Protein AF-A0A8J4Y339-F1 (afdb_monomer_lite)

Secondary structure (DSSP, 8-state):
------SS-SPP-----EE-TTT--EESSSSEE-TTT--EE--HHHHHHHHHHHSPPPPPEEEEGGG----B-TTT-PBPPSSGGGSEEEE-TTT--EE-HHHHHHIIIII-S-HHHHT-TTTTTSTT-

InterPro domains:
  IPR004595 TFIIH C1-like domain [PF07975] (72-119)
  IPR004595 TFIIH C1-like domain [SM01047] (72-119)
  IPR012170 TFIIH subunit Ssl1/p44 [TIGR00622] (17-119)
  IPR013083 Zinc finger, RING/FYVE/PHD-type [G3DSA:3.30.40.10] (55-125)
  IPR013087 Zinc finger C2H2-type [PS00028] (92-112)
  IPR046349 C1-like domain superfamily [SSF57889] (53-117)

pLDDT: mean 81.25, std 16.64, range [36.41, 96.88]

Structure (mmCIF, N/CA/C/O backbone):
data_AF-A0A8J4Y339-F1
#
_entry.id   AF-A0A8J4Y339-F1
#
loop_
_atom_site.group_PDB
_atom_site.id
_atom_site.type_symbol
_atom_site.label_atom_id
_atom_site.label_alt_id
_atom_site.label_comp_id
_atom_site.label_asym_id
_atom_site.label_entity_id
_atom_site.label_seq_id
_atom_site.pdbx_PDB_ins_code
_atom_site.Cartn_x
_atom_site.Cartn_y
_atom_site.Cartn_z
_atom_site.occupancy
_atom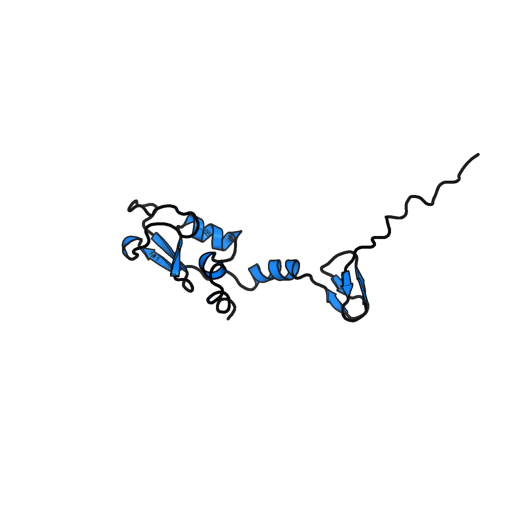_site.B_iso_or_equiv
_atom_site.auth_seq_id
_atom_site.auth_comp_id
_atom_site.auth_asym_id
_atom_site.auth_atom_id
_atom_site.pdbx_PDB_model_num
ATOM 1 N N . MET A 1 1 ? 40.584 39.085 -34.196 1.00 40.91 1 MET A N 1
ATOM 2 C CA . MET A 1 1 ? 39.226 38.882 -34.736 1.00 40.91 1 MET A CA 1
ATOM 3 C C . MET A 1 1 ? 39.109 37.402 -35.076 1.00 40.91 1 MET A C 1
ATOM 5 O O . MET A 1 1 ? 39.135 37.033 -36.239 1.00 40.91 1 MET A O 1
ATOM 9 N N . ASP A 1 2 ? 39.380 36.512 -34.123 1.00 40.28 2 ASP A N 1
ATOM 10 C CA . ASP A 1 2 ? 38.469 36.109 -33.036 1.00 40.28 2 ASP A CA 1
ATOM 11 C C . ASP A 1 2 ? 37.182 35.534 -33.626 1.00 40.28 2 ASP A C 1
ATOM 13 O O . ASP A 1 2 ? 36.289 36.307 -33.947 1.00 40.28 2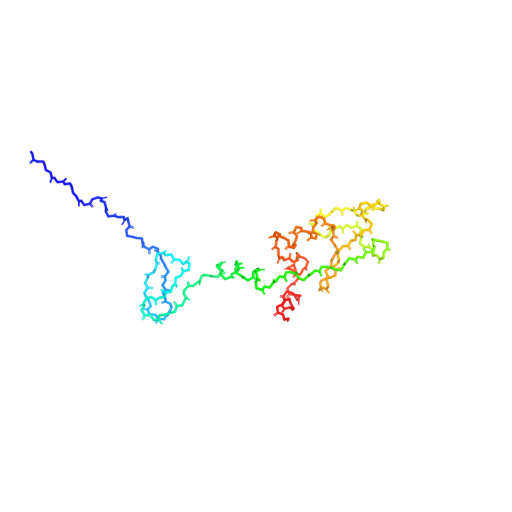 ASP A O 1
ATOM 17 N N . ASP A 1 3 ? 37.142 34.211 -33.819 1.00 36.41 3 ASP A N 1
ATOM 18 C CA . ASP A 1 3 ? 35.997 33.387 -33.404 1.00 36.41 3 ASP A CA 1
ATOM 19 C C . ASP A 1 3 ? 36.382 31.890 -33.415 1.00 36.41 3 ASP A C 1
ATOM 21 O O . ASP A 1 3 ? 36.149 31.137 -34.360 1.00 36.41 3 ASP A O 1
ATOM 25 N N . LEU A 1 4 ? 37.084 31.475 -32.357 1.00 50.47 4 LEU A N 1
ATOM 26 C CA . LEU A 1 4 ? 37.175 30.083 -31.916 1.00 50.47 4 LEU A CA 1
ATOM 27 C C . LEU A 1 4 ? 36.017 29.890 -30.931 1.00 50.47 4 LEU A C 1
ATOM 29 O O . LEU A 1 4 ? 36.166 30.212 -29.756 1.00 50.47 4 LEU A O 1
ATOM 33 N N . GLY A 1 5 ? 34.859 29.423 -31.398 1.00 45.62 5 GLY A N 1
ATOM 34 C CA . GLY A 1 5 ? 33.697 29.303 -30.517 1.00 45.62 5 GLY A CA 1
ATOM 35 C C . GLY A 1 5 ? 32.563 28.442 -31.057 1.00 45.62 5 GLY A C 1
ATOM 36 O O . GLY A 1 5 ? 31.503 28.977 -31.353 1.00 45.62 5 GLY A O 1
ATOM 37 N N . HIS A 1 6 ? 32.736 27.112 -31.158 1.00 49.56 6 HIS A N 1
ATOM 38 C CA . HIS A 1 6 ? 31.559 26.223 -31.248 1.00 49.56 6 HIS A CA 1
ATOM 39 C C . HIS A 1 6 ? 31.772 24.729 -30.921 1.00 49.56 6 HIS A C 1
ATOM 41 O O . HIS A 1 6 ? 31.275 23.861 -31.636 1.00 49.56 6 HIS A O 1
ATOM 47 N N . LEU A 1 7 ? 32.499 24.386 -29.850 1.00 50.28 7 LEU A N 1
ATOM 48 C CA . LEU A 1 7 ? 32.608 22.984 -29.395 1.00 50.28 7 LEU A CA 1
ATOM 49 C C . LEU A 1 7 ? 32.172 22.747 -27.937 1.00 50.28 7 LEU A C 1
ATOM 51 O O . LEU A 1 7 ? 32.398 21.657 -27.421 1.00 50.28 7 LEU A O 1
ATOM 55 N N . ASP A 1 8 ? 31.489 23.708 -27.303 1.00 43.53 8 ASP A N 1
ATOM 56 C CA . ASP A 1 8 ? 31.071 23.608 -25.892 1.00 43.53 8 ASP A CA 1
ATOM 57 C C . ASP A 1 8 ? 29.564 23.336 -25.670 1.00 43.53 8 ASP A C 1
ATOM 59 O O . ASP A 1 8 ? 29.137 23.191 -24.529 1.00 43.53 8 ASP A O 1
ATOM 63 N N . ASP A 1 9 ? 28.758 23.174 -26.729 1.00 51.88 9 ASP A N 1
ATOM 64 C CA . ASP A 1 9 ? 27.304 22.904 -26.632 1.00 51.88 9 ASP A CA 1
ATOM 65 C C . ASP A 1 9 ? 26.909 21.453 -26.981 1.00 51.88 9 ASP A C 1
ATOM 67 O O . ASP A 1 9 ? 25.771 21.163 -27.359 1.00 51.88 9 ASP A O 1
ATOM 71 N N . LEU A 1 10 ? 27.830 20.491 -26.860 1.00 56.19 10 LEU A N 1
ATOM 72 C CA . LEU A 1 10 ? 27.437 19.081 -26.887 1.00 56.19 10 LEU A CA 1
ATOM 73 C C . LEU A 1 10 ? 26.943 18.688 -25.489 1.00 56.19 10 LEU A C 1
ATOM 75 O O . LEU A 1 10 ? 27.740 18.716 -24.547 1.00 56.19 10 LEU A O 1
ATOM 79 N N . PRO A 1 11 ? 25.658 18.300 -25.318 1.00 57.34 11 PRO A N 1
ATOM 80 C CA . PRO A 1 11 ? 25.181 17.808 -24.035 1.00 57.34 11 PRO A CA 1
ATOM 81 C C . PRO A 1 11 ? 26.103 16.667 -23.592 1.00 57.34 11 PRO A C 1
ATOM 83 O O . PRO A 1 11 ? 26.461 15.832 -24.433 1.00 57.34 11 PRO A O 1
ATOM 86 N N . PRO A 1 12 ? 26.527 16.630 -22.314 1.00 58.31 12 PRO A N 1
ATOM 87 C CA . PRO A 1 12 ? 27.489 15.647 -21.838 1.00 58.31 12 PRO A CA 1
ATOM 88 C C . PRO A 1 12 ? 27.015 14.268 -22.279 1.00 58.31 12 PRO A C 1
ATOM 90 O O . PRO A 1 12 ? 25.887 13.884 -21.965 1.00 58.31 12 PRO A O 1
ATOM 93 N N . LEU A 1 13 ? 27.845 13.560 -23.059 1.00 58.41 13 LEU A N 1
ATOM 94 C CA . LEU A 1 13 ? 27.536 12.217 -23.541 1.00 58.41 13 LEU A CA 1
ATOM 95 C C . LEU A 1 13 ? 27.135 11.393 -22.324 1.00 58.41 13 LEU A C 1
ATOM 97 O O . LEU A 1 13 ? 27.978 11.060 -21.491 1.00 58.41 13 LEU A O 1
ATOM 101 N N . ASN A 1 14 ? 25.835 11.131 -22.179 1.00 58.34 14 ASN A N 1
ATOM 102 C CA . ASN A 1 14 ? 25.323 10.494 -20.983 1.00 58.34 14 ASN A CA 1
ATOM 103 C C . ASN A 1 14 ? 25.913 9.083 -20.942 1.00 58.34 14 ASN A C 1
ATOM 105 O O . ASN A 1 14 ? 25.534 8.201 -21.714 1.00 58.34 14 ASN A O 1
ATOM 109 N N . THR A 1 15 ? 26.914 8.867 -20.090 1.00 65.88 15 THR A N 1
ATOM 110 C CA . THR A 1 15 ? 27.561 7.561 -19.925 1.00 65.88 15 THR A CA 1
ATOM 111 C C . THR A 1 15 ? 26.603 6.567 -19.278 1.00 65.88 15 THR A C 1
ATOM 113 O O . THR A 1 15 ? 26.732 5.362 -19.499 1.00 65.88 15 THR A O 1
ATOM 116 N N . ARG A 1 16 ? 25.574 7.065 -18.584 1.00 78.38 16 ARG A N 1
ATOM 117 C CA . ARG A 1 16 ? 24.476 6.281 -18.024 1.00 78.38 16 ARG A CA 1
ATOM 118 C C . ARG A 1 16 ? 23.356 6.104 -19.049 1.00 78.38 16 ARG A C 1
ATOM 120 O O . ARG A 1 16 ? 23.162 6.915 -19.948 1.00 78.38 16 ARG A O 1
ATOM 127 N N . GLY A 1 17 ? 22.664 4.981 -18.952 1.00 87.62 17 GLY A N 1
ATOM 128 C CA . GLY A 1 17 ? 21.576 4.603 -19.842 1.00 87.62 17 GLY A CA 1
ATOM 129 C C . GLY A 1 17 ? 21.216 3.141 -19.634 1.00 87.62 17 GLY A C 1
ATOM 130 O O . GLY A 1 17 ? 21.911 2.411 -18.922 1.00 87.62 17 GLY A O 1
ATOM 131 N N . TYR A 1 18 ? 20.128 2.721 -20.255 1.00 90.75 18 TYR A N 1
ATOM 132 C CA . TYR A 1 18 ? 19.607 1.367 -20.153 1.00 90.75 18 TYR A CA 1
ATOM 133 C C . TYR A 1 18 ? 19.927 0.605 -21.432 1.00 90.75 18 TYR A C 1
ATOM 135 O O . TYR A 1 18 ? 19.730 1.119 -22.533 1.00 90.75 18 TYR A O 1
ATOM 143 N N . TYR A 1 19 ? 20.422 -0.621 -21.290 1.00 93.38 19 TYR A N 1
ATOM 144 C CA . TYR A 1 19 ? 20.731 -1.482 -22.425 1.00 93.38 19 TYR A CA 1
ATOM 145 C C . TYR A 1 19 ? 19.591 -2.462 -22.672 1.00 93.38 19 TYR A C 1
ATOM 147 O O . TYR A 1 19 ? 19.096 -3.105 -21.745 1.00 93.38 19 TYR A O 1
ATOM 155 N N . CYS A 1 20 ? 19.196 -2.601 -23.935 1.00 94.12 20 CYS A N 1
ATOM 156 C CA . CYS A 1 20 ? 18.293 -3.662 -24.348 1.00 94.12 20 CYS A CA 1
ATOM 157 C C . CYS A 1 20 ? 18.974 -5.026 -24.121 1.00 94.12 20 CYS A C 1
ATOM 159 O O . CYS A 1 20 ? 20.046 -5.252 -24.685 1.00 94.12 20 CYS A O 1
ATOM 161 N N . PRO A 1 21 ? 18.364 -5.963 -23.375 1.00 93.88 21 PRO A N 1
ATOM 162 C CA . PRO A 1 21 ? 18.980 -7.261 -23.096 1.00 93.88 21 PRO A CA 1
ATOM 163 C C . PRO A 1 21 ? 19.070 -8.167 -24.333 1.00 93.88 21 PRO A C 1
ATOM 165 O O . PRO A 1 21 ? 19.839 -9.120 -24.329 1.00 93.88 21 PRO A O 1
ATOM 168 N N . GLN A 1 22 ? 18.301 -7.882 -25.389 1.00 95.94 22 GLN A N 1
ATOM 169 C CA . GLN A 1 22 ? 18.253 -8.709 -26.595 1.00 95.94 22 GLN A CA 1
ATOM 170 C C . GLN A 1 22 ? 19.233 -8.250 -27.684 1.00 95.94 22 GLN A C 1
ATOM 172 O O . GLN A 1 22 ? 19.845 -9.080 -28.345 1.00 95.94 22 GLN A O 1
ATOM 177 N N . CYS A 1 23 ? 19.384 -6.939 -27.892 1.00 96.38 23 CYS A N 1
ATOM 178 C CA . CYS A 1 23 ? 20.198 -6.393 -28.988 1.00 96.38 23 CYS A CA 1
ATOM 179 C C . CYS A 1 23 ? 21.281 -5.406 -28.536 1.00 96.38 23 CYS A C 1
ATOM 181 O O . CYS A 1 23 ? 22.003 -4.874 -29.372 1.00 96.38 23 CYS A O 1
ATOM 183 N N . THR A 1 24 ? 21.392 -5.131 -27.231 1.00 93.88 24 THR A N 1
ATOM 184 C CA . THR A 1 24 ? 22.377 -4.216 -26.618 1.00 93.88 24 THR A CA 1
ATOM 185 C C . THR A 1 24 ? 22.279 -2.743 -27.033 1.00 93.88 24 THR A C 1
ATOM 187 O O . THR A 1 24 ? 23.130 -1.940 -26.661 1.00 93.88 24 THR A O 1
ATOM 190 N N . ALA A 1 25 ? 21.212 -2.341 -27.733 1.00 93.81 25 ALA A N 1
ATOM 191 C CA . ALA A 1 25 ? 20.934 -0.931 -28.006 1.00 93.81 25 ALA A CA 1
ATOM 192 C C . ALA A 1 25 ? 20.781 -0.126 -26.698 1.00 93.81 25 ALA A C 1
ATOM 194 O O . ALA A 1 25 ? 20.174 -0.609 -25.738 1.00 93.81 25 ALA A O 1
ATOM 195 N N . LYS A 1 26 ? 21.327 1.096 -26.670 1.00 93.25 26 LYS A N 1
ATOM 196 C CA . LYS A 1 26 ? 21.326 1.985 -25.498 1.00 93.25 26 LYS A CA 1
ATOM 197 C C . LYS A 1 26 ? 20.190 3.006 -25.573 1.00 93.25 26 LYS A C 1
ATOM 199 O O . LYS A 1 26 ? 20.006 3.653 -26.601 1.00 93.25 26 LYS A O 1
ATOM 204 N N . TYR A 1 27 ? 19.490 3.188 -24.459 1.00 91.88 27 TYR A N 1
ATOM 205 C CA . TYR A 1 27 ? 18.390 4.137 -24.293 1.00 91.88 27 TYR A CA 1
ATOM 206 C C . TYR A 1 27 ? 18.679 5.089 -23.133 1.00 91.88 27 TYR A C 1
ATOM 208 O O . TYR A 1 27 ? 19.225 4.675 -22.108 1.00 91.88 27 TYR A O 1
ATOM 216 N N . CYS A 1 28 ? 18.315 6.361 -23.296 1.00 89.69 28 CYS A N 1
ATOM 217 C CA . CYS A 1 28 ? 18.493 7.375 -22.256 1.00 89.69 28 CYS A CA 1
ATOM 218 C C . CYS A 1 28 ? 17.508 7.171 -21.099 1.00 89.69 28 CYS A C 1
ATOM 220 O O . CYS A 1 28 ? 17.919 7.228 -19.945 1.00 89.69 28 CYS A O 1
ATOM 222 N N . ASP A 1 29 ? 16.255 6.832 -21.416 1.00 87.50 29 ASP A N 1
ATOM 223 C CA . ASP A 1 29 ? 15.158 6.714 -20.457 1.00 87.50 29 ASP A CA 1
ATOM 224 C C . ASP A 1 29 ? 14.272 5.500 -20.751 1.00 87.50 29 ASP A C 1
ATOM 226 O O . ASP A 1 29 ? 14.217 4.995 -21.875 1.00 87.50 29 ASP A O 1
ATOM 230 N N . LEU A 1 30 ? 13.572 5.040 -19.715 1.00 90.19 30 LEU A N 1
ATOM 231 C CA . LEU A 1 30 ? 12.553 3.992 -19.762 1.00 90.19 30 LEU A CA 1
ATOM 232 C C . LEU A 1 30 ? 11.266 4.532 -19.120 1.00 90.19 30 LEU A C 1
ATOM 234 O O . LEU A 1 30 ? 11.375 5.349 -18.203 1.00 90.19 30 LEU A O 1
ATOM 238 N N . PRO A 1 31 ? 10.066 4.062 -19.510 1.00 91.81 31 PRO A N 1
ATOM 239 C CA . PRO A 1 31 ? 9.779 2.951 -20.426 1.00 91.81 31 PRO A CA 1
ATOM 240 C C . PRO A 1 31 ? 9.942 3.304 -21.916 1.00 91.81 31 PRO A C 1
ATOM 242 O O . PRO A 1 31 ? 9.627 4.418 -22.323 1.00 91.81 31 PRO A O 1
ATOM 245 N N . ALA A 1 32 ? 10.406 2.353 -22.735 1.00 92.31 32 ALA A N 1
ATOM 246 C CA . ALA A 1 32 ? 10.592 2.550 -24.178 1.00 92.31 32 ALA A CA 1
ATOM 247 C C . ALA A 1 32 ? 10.458 1.241 -24.973 1.00 92.31 32 ALA A C 1
ATOM 249 O O . ALA A 1 32 ? 10.852 0.180 -24.499 1.00 92.31 32 ALA A O 1
ATOM 250 N N . GLU A 1 33 ? 9.968 1.312 -26.209 1.00 95.38 33 GLU A N 1
ATOM 251 C CA . GLU A 1 33 ? 10.030 0.191 -27.153 1.00 95.38 33 GLU A CA 1
ATOM 252 C C . GLU A 1 33 ? 11.381 0.185 -27.885 1.00 95.38 33 GLU A C 1
ATOM 254 O O . GLU A 1 33 ? 11.822 1.202 -28.436 1.00 95.38 33 GLU A O 1
ATOM 259 N N . CYS A 1 34 ? 12.059 -0.963 -27.910 1.00 96.06 34 CYS A N 1
ATOM 260 C CA . CYS A 1 34 ? 13.346 -1.082 -28.571 1.00 96.06 34 CYS A CA 1
ATOM 261 C C . CYS A 1 34 ? 13.205 -0.995 -30.098 1.00 96.06 34 CYS A C 1
ATOM 263 O O . CYS A 1 34 ? 12.739 -1.923 -30.744 1.00 96.06 34 CYS A O 1
ATOM 265 N N . ARG A 1 35 ? 13.713 0.078 -30.709 1.00 95.00 35 ARG A N 1
ATOM 266 C CA . ARG A 1 35 ? 13.682 0.299 -32.169 1.00 95.00 35 ARG A CA 1
ATOM 267 C C . ARG A 1 35 ? 14.427 -0.736 -33.026 1.00 95.00 35 ARG A C 1
ATOM 269 O O . ARG A 1 35 ? 14.231 -0.744 -34.233 1.00 95.00 35 ARG A O 1
ATOM 276 N N . VAL A 1 36 ? 15.283 -1.571 -32.432 1.00 96.88 36 VAL A N 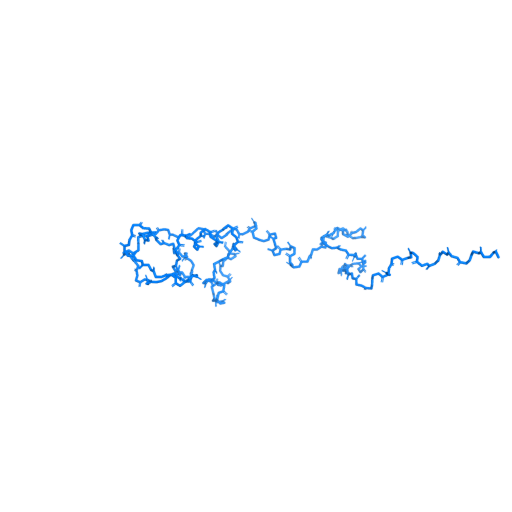1
ATOM 277 C CA . VAL A 1 36 ? 16.044 -2.604 -33.161 1.00 96.88 36 VAL A CA 1
ATOM 278 C C . VAL A 1 36 ? 15.310 -3.945 -33.174 1.00 96.88 36 VAL A C 1
ATOM 280 O O . VAL A 1 36 ? 15.303 -4.624 -34.192 1.00 96.88 36 VAL A O 1
ATOM 283 N N . CYS A 1 37 ? 14.703 -4.340 -32.050 1.00 96.88 37 CYS A N 1
ATOM 284 C CA . CYS A 1 37 ? 14.109 -5.674 -31.893 1.00 96.88 37 CYS A CA 1
ATOM 285 C C . CYS A 1 37 ? 12.638 -5.684 -31.444 1.00 96.88 37 CYS A C 1
ATOM 287 O O . CYS A 1 37 ? 12.075 -6.758 -31.265 1.00 96.88 37 CYS A O 1
ATOM 289 N N . GLY A 1 38 ? 12.019 -4.520 -31.236 1.00 94.56 38 GLY A N 1
ATOM 290 C CA . GLY A 1 38 ? 10.623 -4.369 -30.803 1.00 94.56 38 GLY A CA 1
ATOM 291 C C . GLY A 1 38 ? 10.363 -4.677 -29.323 1.00 94.56 38 GLY A C 1
ATOM 292 O O . GLY A 1 38 ? 9.231 -4.582 -28.863 1.00 94.56 38 GLY A O 1
ATOM 293 N N . LEU A 1 39 ? 11.386 -5.055 -28.547 1.00 94.31 39 LEU A N 1
ATOM 294 C CA . LEU A 1 39 ? 11.205 -5.413 -27.139 1.00 94.31 39 LEU A CA 1
ATOM 295 C C . LEU A 1 39 ? 10.815 -4.192 -26.292 1.00 94.31 39 LEU A C 1
ATOM 297 O O . LEU A 1 39 ? 11.541 -3.198 -26.265 1.00 94.31 39 LEU A O 1
ATOM 301 N N . MET A 1 40 ? 9.720 -4.296 -25.536 1.00 93.25 40 MET A N 1
ATOM 302 C CA . MET A 1 40 ? 9.341 -3.300 -24.530 1.00 93.25 40 MET A CA 1
ATOM 303 C C . MET A 1 40 ? 10.312 -3.325 -23.348 1.00 93.25 40 MET A C 1
ATOM 305 O O . MET A 1 40 ? 10.378 -4.289 -22.585 1.00 93.25 40 MET A O 1
ATOM 309 N N . LEU A 1 41 ? 11.055 -2.237 -23.182 1.00 93.00 41 LEU A N 1
ATOM 310 C CA . LEU A 1 41 ? 11.983 -2.018 -22.086 1.00 93.00 41 LEU A CA 1
ATOM 311 C C . LEU A 1 41 ? 11.266 -1.251 -20.973 1.00 93.00 41 LEU A C 1
ATOM 313 O O . LEU A 1 41 ? 10.851 -0.104 -21.134 1.00 93.00 41 LEU A O 1
ATOM 317 N N . VAL A 1 42 ? 11.129 -1.895 -19.822 1.00 91.19 42 VAL A N 1
ATOM 318 C CA . VAL A 1 42 ? 10.489 -1.351 -18.621 1.00 91.19 42 VAL A CA 1
ATOM 319 C C . VAL A 1 42 ? 11.341 -1.719 -17.411 1.00 91.19 42 VAL A C 1
ATOM 321 O O . VAL A 1 42 ? 11.952 -2.784 -17.375 1.00 91.19 42 VAL A O 1
ATOM 324 N N . THR A 1 43 ? 11.415 -0.841 -16.412 1.00 86.12 43 THR A N 1
ATOM 325 C CA . THR A 1 43 ? 12.146 -1.148 -15.172 1.00 86.12 43 THR A CA 1
ATOM 326 C C . THR A 1 43 ? 11.228 -1.808 -14.147 1.00 86.12 43 THR A C 1
ATOM 328 O O . THR A 1 43 ? 10.005 -1.647 -14.194 1.00 86.12 43 THR A O 1
ATOM 331 N N . ALA A 1 44 ? 11.818 -2.501 -13.169 1.00 82.25 44 ALA A N 1
ATOM 332 C CA . ALA A 1 44 ? 11.068 -3.071 -12.052 1.00 82.25 44 ALA A CA 1
ATOM 333 C C . ALA A 1 44 ? 10.192 -2.030 -11.314 1.00 82.25 44 ALA A C 1
ATOM 335 O O . ALA A 1 44 ? 9.040 -2.352 -11.045 1.00 82.25 44 ALA A O 1
ATOM 336 N N . PRO A 1 45 ? 10.629 -0.775 -11.063 1.00 78.06 45 PRO A N 1
ATOM 337 C CA . PRO A 1 45 ? 9.755 0.273 -10.525 1.00 78.06 45 PRO A CA 1
ATOM 338 C C . PRO A 1 45 ? 8.554 0.637 -11.410 1.00 78.06 45 PRO A C 1
ATOM 340 O O . PRO A 1 45 ? 7.454 0.832 -10.893 1.00 78.06 45 PRO A O 1
ATOM 343 N N . HIS A 1 46 ? 8.728 0.716 -12.734 1.00 77.12 46 HIS A N 1
ATOM 344 C CA . HIS A 1 46 ? 7.621 1.002 -13.658 1.00 77.12 46 HIS A CA 1
ATOM 345 C C . HIS A 1 46 ? 6.587 -0.130 -13.663 1.00 77.12 46 HIS A C 1
ATOM 347 O O . HIS A 1 46 ? 5.377 0.120 -13.641 1.00 77.12 46 HIS A O 1
ATOM 353 N N . LEU A 1 47 ? 7.066 -1.373 -13.610 1.00 77.81 47 LEU A N 1
ATOM 354 C CA . LEU A 1 47 ? 6.222 -2.551 -13.438 1.00 77.81 47 LEU A CA 1
ATOM 355 C C . LEU A 1 47 ? 5.532 -2.542 -12.067 1.00 77.81 47 LEU A C 1
ATOM 357 O O . LEU A 1 47 ? 4.315 -2.634 -12.020 1.00 77.81 47 LEU A O 1
ATOM 361 N N . ALA A 1 48 ? 6.261 -2.328 -10.966 1.00 74.06 48 ALA A N 1
ATOM 362 C CA . ALA A 1 48 ? 5.728 -2.223 -9.600 1.00 74.06 48 ALA A CA 1
ATOM 363 C C . ALA A 1 48 ? 4.629 -1.162 -9.465 1.00 74.06 48 ALA A C 1
ATOM 365 O O . ALA A 1 48 ? 3.600 -1.405 -8.833 1.00 74.06 48 ALA A O 1
ATOM 366 N N . ARG A 1 49 ? 4.800 0.001 -10.103 1.00 72.88 49 ARG A N 1
ATOM 367 C CA . ARG A 1 49 ? 3.768 1.044 -10.123 1.00 72.88 49 ARG A CA 1
ATOM 368 C C . ARG A 1 49 ? 2.517 0.582 -10.867 1.00 72.88 49 ARG A C 1
ATOM 370 O O . ARG A 1 49 ? 1.418 0.845 -10.391 1.00 72.88 49 ARG A O 1
ATOM 377 N N . SER A 1 50 ? 2.692 -0.121 -11.984 1.00 69.88 50 SER A N 1
ATOM 378 C CA . SER A 1 50 ? 1.590 -0.698 -12.763 1.00 69.88 50 SER A CA 1
ATOM 379 C C . SER A 1 50 ? 0.907 -1.854 -12.018 1.00 69.88 50 SER A C 1
ATOM 381 O O . SER A 1 50 ? -0.315 -1.970 -12.059 1.00 69.88 50 SER A O 1
ATOM 383 N N . TYR A 1 51 ? 1.663 -2.652 -11.254 1.00 64.88 51 TYR A N 1
ATOM 384 C CA . TYR A 1 51 ? 1.151 -3.777 -10.468 1.00 64.88 51 TYR A CA 1
ATOM 385 C C . TYR A 1 51 ? 0.115 -3.359 -9.418 1.00 64.88 51 TYR A C 1
ATOM 387 O O . TYR A 1 51 ? -0.820 -4.117 -9.184 1.00 64.88 51 TYR A O 1
ATOM 395 N N . ARG A 1 52 ? 0.194 -2.143 -8.855 1.00 63.59 52 ARG A N 1
ATOM 396 C CA . ARG A 1 52 ? -0.837 -1.631 -7.926 1.00 63.59 52 ARG A CA 1
ATOM 397 C C . ARG A 1 52 ? -2.224 -1.496 -8.564 1.00 63.59 52 ARG A C 1
ATOM 399 O O . ARG A 1 52 ? -3.222 -1.631 -7.870 1.00 63.59 52 ARG A O 1
ATOM 406 N N . HIS A 1 53 ? -2.288 -1.249 -9.872 1.00 62.81 53 HIS A N 1
ATOM 407 C CA . HIS A 1 53 ? -3.551 -1.198 -10.613 1.00 62.81 53 HIS A CA 1
ATOM 408 C C . HIS A 1 53 ? -3.987 -2.574 -11.128 1.00 62.81 53 HIS A C 1
ATOM 410 O O . HIS A 1 53 ? -5.174 -2.796 -11.340 1.00 62.81 53 HIS A O 1
ATOM 416 N N . LEU A 1 54 ? -3.038 -3.492 -11.327 1.00 65.19 54 LEU A N 1
ATOM 417 C CA . LEU A 1 54 ? -3.314 -4.853 -11.796 1.00 65.19 54 LEU A CA 1
ATOM 418 C C . LEU A 1 54 ? -3.769 -5.784 -10.661 1.00 65.19 54 LEU A C 1
ATOM 420 O O . LEU A 1 54 ? -4.510 -6.7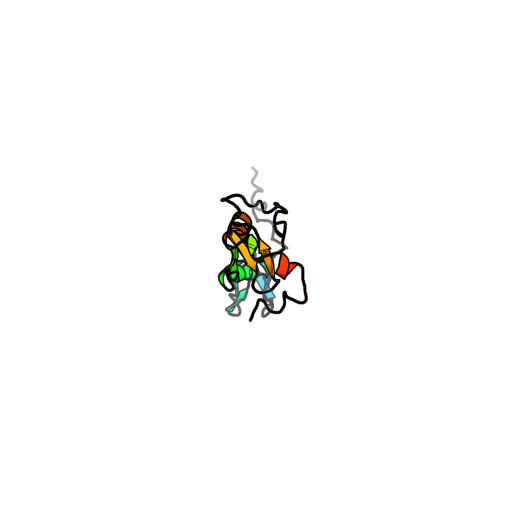28 -10.917 1.00 65.19 54 LEU A O 1
ATOM 424 N N . PHE A 1 55 ? -3.370 -5.503 -9.418 1.00 66.88 55 PHE A N 1
ATOM 425 C CA . PHE A 1 55 ? -3.710 -6.299 -8.237 1.00 66.88 55 PHE A CA 1
ATOM 426 C C . PHE A 1 55 ? -4.180 -5.391 -7.092 1.00 66.88 55 PHE A C 1
ATOM 428 O O . PHE A 1 55 ? -3.405 -5.096 -6.178 1.00 66.88 55 PHE A O 1
ATOM 435 N N . PRO A 1 56 ? -5.432 -4.901 -7.139 1.00 78.56 56 PRO A N 1
ATOM 436 C CA . PRO A 1 56 ? -5.973 -4.076 -6.069 1.00 78.56 56 PRO A CA 1
ATOM 437 C C . PRO A 1 56 ? -6.016 -4.856 -4.751 1.00 78.56 56 PRO A C 1
ATOM 439 O O . PRO A 1 56 ? -6.303 -6.057 -4.721 1.00 78.56 56 PRO A O 1
ATOM 442 N N . LEU A 1 57 ? -5.754 -4.157 -3.644 1.00 88.06 57 LEU A N 1
ATOM 443 C CA . LEU A 1 57 ? -5.885 -4.733 -2.311 1.00 88.06 57 LEU A CA 1
ATOM 444 C C . LEU A 1 57 ? -7.333 -5.207 -2.105 1.00 88.06 57 LEU A C 1
ATOM 446 O O . LEU A 1 57 ? -8.280 -4.448 -2.308 1.00 88.06 57 LEU A O 1
ATOM 450 N N . LYS A 1 58 ? -7.506 -6.478 -1.724 1.00 89.44 58 LYS A N 1
ATOM 451 C CA . LYS A 1 58 ? -8.829 -7.036 -1.422 1.00 89.44 58 LYS A CA 1
ATOM 452 C C . LYS A 1 58 ? -9.401 -6.321 -0.194 1.00 89.44 58 LYS A C 1
ATOM 454 O O . LYS A 1 58 ? -8.746 -6.311 0.846 1.00 89.44 58 LYS A O 1
ATOM 459 N N . HIS A 1 59 ? -10.636 -5.832 -0.323 1.00 93.12 59 HIS A N 1
ATOM 460 C CA . HIS A 1 59 ? -11.391 -5.204 0.762 1.00 93.12 59 HIS A CA 1
ATOM 461 C C . HIS A 1 59 ? -11.345 -6.042 2.042 1.00 93.12 59 HIS A C 1
ATOM 463 O O . HIS A 1 59 ? -11.508 -7.271 2.016 1.00 93.12 59 HIS A O 1
ATOM 469 N N . PHE A 1 60 ? -11.132 -5.362 3.163 1.00 95.81 60 PHE A N 1
ATOM 470 C CA . PHE A 1 60 ? -11.189 -5.969 4.483 1.00 95.81 60 PHE A CA 1
ATOM 471 C C . PHE A 1 60 ? -12.638 -6.287 4.869 1.00 95.81 60 PHE A C 1
ATOM 473 O O . PHE A 1 60 ? -13.590 -5.751 4.302 1.00 95.81 60 PHE A O 1
ATOM 480 N N . ASN A 1 61 ? -12.814 -7.218 5.803 1.00 95.25 61 ASN A N 1
ATOM 481 C CA . ASN A 1 61 ? -14.127 -7.511 6.363 1.00 95.25 61 ASN A CA 1
ATOM 482 C C . ASN A 1 61 ? -14.443 -6.506 7.460 1.00 95.25 61 ASN A C 1
ATOM 484 O O . ASN A 1 61 ? -13.700 -6.412 8.434 1.00 95.25 61 ASN A O 1
ATOM 488 N N . GLU A 1 62 ? -15.547 -5.794 7.298 1.00 94.75 62 GLU A N 1
ATOM 489 C CA . GLU A 1 62 ? -16.107 -4.943 8.336 1.00 94.75 62 GLU A CA 1
ATOM 490 C C . GLU A 1 62 ? -16.858 -5.804 9.354 1.00 94.75 62 GLU A C 1
ATOM 492 O O . GLU A 1 62 ? -17.721 -6.603 8.985 1.00 94.75 62 GLU A O 1
ATOM 497 N N . ILE A 1 63 ? -16.507 -5.653 10.627 1.00 92.38 63 ILE A N 1
ATOM 498 C CA . ILE A 1 63 ? -17.147 -6.343 11.750 1.00 92.38 63 ILE A CA 1
ATOM 499 C C . ILE A 1 63 ? -17.326 -5.381 12.927 1.00 92.38 63 ILE A C 1
ATOM 501 O O . ILE A 1 63 ? -16.700 -4.318 12.975 1.00 92.38 63 ILE A O 1
ATOM 505 N N . LEU A 1 64 ? -18.134 -5.774 13.911 1.00 88.50 64 LEU A N 1
ATOM 506 C CA . LEU A 1 64 ? -18.275 -5.020 15.153 1.00 88.50 64 LEU A CA 1
ATOM 507 C C . LEU A 1 64 ? -17.042 -5.206 16.047 1.00 88.50 64 LEU A C 1
ATOM 509 O O . LEU A 1 64 ? -16.541 -6.317 16.214 1.00 88.50 64 LEU A O 1
ATOM 513 N N . ALA A 1 65 ? -16.580 -4.123 16.675 1.00 83.25 65 ALA A N 1
ATOM 514 C CA . ALA A 1 65 ? -15.453 -4.153 17.612 1.00 83.25 65 ALA A CA 1
ATOM 515 C C . ALA A 1 65 ? -15.697 -5.098 18.806 1.00 83.25 65 ALA A C 1
ATOM 517 O O . ALA A 1 65 ? -14.756 -5.633 19.381 1.00 83.25 65 ALA A O 1
ATOM 518 N N . GLU A 1 66 ? -16.964 -5.329 19.153 1.00 80.19 66 GLU A N 1
ATOM 519 C CA . GLU A 1 66 ? -17.411 -6.243 20.211 1.00 80.19 66 GLU A CA 1
ATOM 520 C C . GLU A 1 66 ? -17.133 -7.722 19.883 1.00 80.19 66 GLU A C 1
ATOM 522 O O . GLU A 1 66 ? -16.977 -8.537 20.791 1.00 80.19 66 GLU A O 1
ATOM 527 N N . GLU A 1 67 ? -17.048 -8.072 18.596 1.00 82.75 67 GLU A N 1
ATOM 528 C CA . GLU A 1 67 ? -16.849 -9.447 18.119 1.00 82.75 67 GLU A CA 1
ATOM 529 C C . GLU A 1 67 ? -15.367 -9.858 18.077 1.00 82.75 67 GLU A C 1
ATOM 531 O O . GLU A 1 67 ? -15.054 -11.025 17.828 1.00 82.75 67 GLU A O 1
ATOM 536 N N . ILE A 1 68 ? -14.437 -8.928 18.329 1.00 82.81 68 ILE A N 1
ATOM 537 C CA . ILE A 1 68 ? -12.993 -9.162 18.229 1.00 82.81 68 ILE A CA 1
ATOM 538 C C . ILE A 1 68 ? -12.251 -8.770 19.511 1.00 82.81 68 ILE A C 1
ATOM 540 O O . ILE A 1 68 ? -12.532 -7.768 20.155 1.00 82.81 68 ILE A O 1
ATOM 544 N N . SER A 1 69 ? -11.224 -9.548 19.868 1.00 80.88 69 SER A N 1
ATOM 545 C CA . SER A 1 69 ? -10.397 -9.306 21.060 1.00 80.88 69 SER A CA 1
ATOM 546 C C . SER A 1 69 ? -9.279 -8.272 20.860 1.00 80.88 69 SER A C 1
ATOM 548 O O . SER A 1 69 ? -8.502 -8.020 21.784 1.00 80.88 69 SER A O 1
ATOM 550 N N . ALA A 1 70 ? -9.124 -7.726 19.652 1.00 83.31 70 ALA A N 1
ATOM 551 C CA . ALA A 1 70 ? -8.076 -6.763 19.342 1.00 83.31 70 ALA A CA 1
ATOM 552 C C . ALA A 1 70 ? -8.367 -5.433 20.039 1.00 83.31 70 ALA A C 1
ATOM 554 O O . ALA A 1 70 ? -9.445 -4.866 19.901 1.00 83.31 70 ALA A O 1
ATO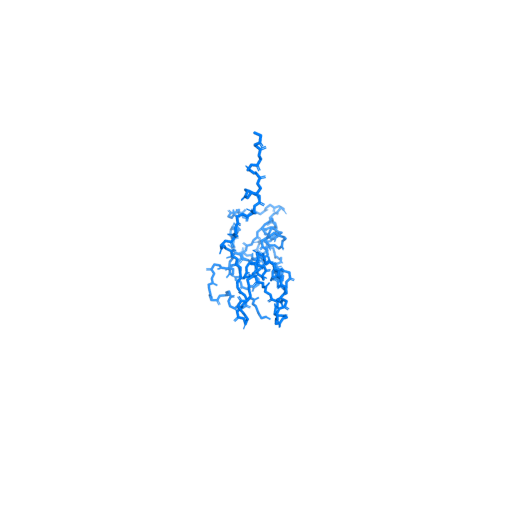M 555 N N . LYS A 1 71 ? -7.382 -4.928 20.785 1.00 87.12 71 LYS A N 1
ATOM 556 C CA . LYS A 1 71 ? -7.513 -3.671 21.536 1.00 87.12 71 LYS A CA 1
ATOM 557 C C . LYS A 1 71 ? -7.058 -2.454 20.744 1.00 87.12 71 LYS A C 1
ATOM 559 O O . LYS A 1 71 ? -7.403 -1.336 21.111 1.00 87.12 71 LYS A O 1
ATOM 564 N N . GLU A 1 72 ? -6.278 -2.660 19.690 1.00 92.44 72 GLU A N 1
ATOM 565 C CA . GLU A 1 72 ? -5.641 -1.593 18.929 1.00 92.44 72 GLU A CA 1
ATOM 566 C C . GLU A 1 72 ? -5.525 -1.926 17.442 1.00 92.44 72 GLU A C 1
ATOM 568 O O . GLU A 1 72 ? -5.488 -3.088 17.034 1.00 92.44 72 GLU A O 1
ATOM 573 N N . CYS A 1 73 ? -5.466 -0.874 16.633 1.00 94.75 73 CYS A N 1
ATOM 574 C CA . CYS A 1 73 ? -5.237 -0.958 15.202 1.00 94.75 73 CYS A CA 1
ATOM 575 C C . CYS A 1 73 ? -3.791 -1.375 14.914 1.00 94.75 73 CYS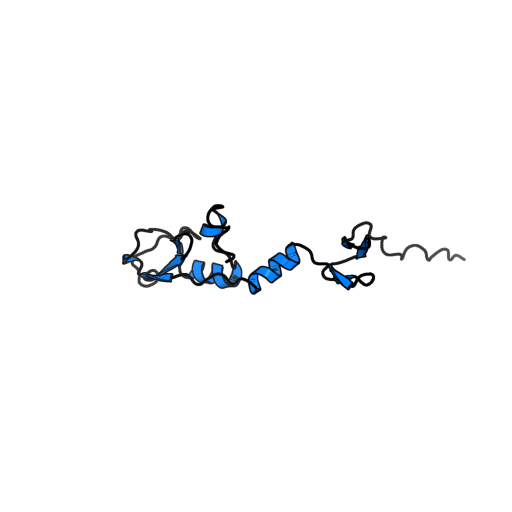 A C 1
ATOM 577 O O . CYS A 1 73 ? -2.855 -0.684 15.312 1.00 94.75 73 CYS A O 1
ATOM 579 N N . TYR A 1 74 ? -3.605 -2.425 14.115 1.00 95.62 74 TYR A N 1
ATOM 580 C CA . TYR A 1 74 ? -2.282 -2.899 13.699 1.00 95.62 74 TYR A CA 1
ATOM 581 C C . TYR A 1 74 ? -1.481 -1.839 12.917 1.00 95.62 74 TYR A C 1
ATOM 583 O O . TYR A 1 74 ? -0.256 -1.811 12.972 1.00 95.62 74 TYR A O 1
ATOM 591 N N . GLY A 1 75 ? -2.162 -0.959 12.173 1.00 95.00 75 GLY A N 1
ATOM 592 C CA . GLY A 1 75 ? -1.516 0.047 11.323 1.00 95.00 75 GLY A CA 1
ATOM 593 C C . GLY A 1 75 ? -1.037 1.294 12.070 1.00 95.00 75 GLY A C 1
ATOM 594 O O . GLY A 1 75 ? 0.087 1.740 11.860 1.00 95.00 75 GLY A O 1
ATOM 595 N N . CYS A 1 76 ? -1.887 1.874 12.922 1.00 95.62 76 CYS A N 1
ATOM 596 C CA . CYS A 1 76 ? -1.614 3.157 13.584 1.00 95.62 76 CYS A CA 1
ATOM 597 C C . CYS A 1 76 ? -1.527 3.079 15.110 1.00 95.62 76 CYS A C 1
ATOM 599 O O . CYS A 1 76 ? -1.338 4.114 15.743 1.00 95.62 76 CYS A O 1
ATOM 601 N N . GLN A 1 77 ? -1.693 1.891 15.701 1.00 94.56 77 GLN A N 1
ATOM 602 C CA . GLN A 1 77 ? -1.658 1.655 17.152 1.00 94.56 77 GLN A CA 1
ATOM 603 C C . GLN A 1 77 ? -2.715 2.452 17.940 1.00 94.56 77 GLN A C 1
ATOM 605 O O . GLN A 1 77 ? -2.638 2.590 19.157 1.00 94.56 77 GLN A O 1
ATOM 610 N N . LYS A 1 78 ? -3.745 2.978 17.260 1.00 91.75 78 LYS A N 1
ATOM 611 C CA . LYS A 1 78 ? -4.905 3.583 17.922 1.00 91.75 78 LYS A CA 1
ATOM 612 C C . LYS A 1 78 ? -5.664 2.496 18.679 1.00 91.75 78 LYS A C 1
ATOM 614 O O . LYS A 1 78 ? -6.054 1.500 18.071 1.00 91.75 78 LYS A O 1
ATOM 619 N N . THR A 1 79 ? -5.942 2.719 19.957 1.00 90.69 79 THR A N 1
ATOM 620 C CA . THR A 1 79 ? -6.832 1.867 20.747 1.00 90.69 79 THR A CA 1
ATOM 621 C C . THR A 1 79 ? -8.282 1.994 20.291 1.00 90.69 79 THR A C 1
ATOM 623 O O . THR A 1 79 ? -8.788 3.096 20.065 1.00 90.69 79 THR A O 1
ATOM 626 N N . PHE A 1 80 ? -8.962 0.858 20.167 1.00 88.50 80 PHE A N 1
ATOM 627 C CA . PHE A 1 80 ? -10.390 0.819 19.885 1.00 88.50 80 PHE A CA 1
ATOM 628 C C . PHE A 1 80 ? -11.150 1.137 21.169 1.00 88.50 80 PHE A C 1
ATOM 630 O O . PHE A 1 80 ? -11.045 0.428 22.171 1.00 88.50 80 PHE A O 1
ATOM 637 N N . THR A 1 81 ? -11.883 2.244 21.157 1.00 81.75 81 THR A N 1
ATOM 638 C CA . THR A 1 81 ? -12.759 2.621 22.268 1.00 81.75 81 THR A CA 1
ATOM 639 C C . THR A 1 81 ? -14.178 2.158 21.959 1.00 81.75 81 THR A C 1
ATOM 641 O O . THR A 1 81 ? -14.581 2.172 20.809 1.00 81.75 81 THR A O 1
ATOM 644 N N . ALA A 1 82 ? -14.989 1.787 22.951 1.00 69.75 82 ALA A N 1
ATOM 645 C CA . ALA A 1 82 ? -16.405 1.454 22.724 1.00 69.75 82 ALA A CA 1
ATOM 646 C C . ALA A 1 82 ? -17.271 2.707 22.438 1.00 69.75 82 ALA A C 1
ATOM 648 O O . ALA A 1 82 ? -18.415 2.814 22.878 1.00 69.75 82 ALA A O 1
ATOM 649 N N . THR A 1 83 ? -16.705 3.711 21.765 1.00 68.06 83 THR A N 1
ATOM 650 C CA . THR A 1 83 ? -17.404 4.927 21.354 1.00 68.06 83 THR A CA 1
ATOM 651 C C . THR A 1 83 ? -17.995 4.734 19.960 1.00 68.06 83 THR A C 1
ATOM 653 O O . THR A 1 83 ? -17.519 3.917 19.175 1.00 68.06 83 THR A O 1
ATOM 656 N N . ALA A 1 84 ? -19.031 5.504 19.618 1.00 63.88 84 ALA A N 1
ATOM 657 C CA . ALA A 1 84 ? -19.753 5.354 18.350 1.00 63.88 84 ALA A CA 1
ATOM 658 C C . ALA A 1 84 ? -18.857 5.430 17.091 1.00 63.88 84 ALA A C 1
ATOM 660 O O . ALA A 1 84 ? -19.215 4.860 16.066 1.00 63.88 84 ALA A O 1
ATOM 661 N N . ALA A 1 85 ? -17.700 6.099 17.167 1.00 66.56 85 ALA A N 1
ATOM 662 C CA . ALA A 1 85 ? -16.754 6.238 16.057 1.00 66.56 85 ALA A CA 1
ATOM 663 C C . ALA A 1 85 ? -15.883 4.990 15.808 1.00 66.56 85 ALA A C 1
ATOM 665 O O . ALA A 1 85 ? -15.327 4.846 14.724 1.00 66.56 85 ALA A O 1
ATOM 666 N N . ASP A 1 86 ? -15.766 4.100 16.793 1.00 69.12 86 ASP A N 1
ATOM 667 C CA . ASP A 1 86 ? -14.925 2.895 16.765 1.00 69.12 86 ASP A CA 1
ATOM 668 C C . ASP A 1 86 ? -15.783 1.615 16.839 1.00 69.12 86 ASP A C 1
ATOM 670 O O . ASP A 1 86 ? -15.289 0.539 17.168 1.00 69.12 86 ASP A O 1
ATOM 674 N N . LYS A 1 87 ? -17.085 1.722 16.535 1.00 81.94 87 LYS A N 1
ATOM 675 C CA . LYS A 1 87 ? -18.018 0.589 16.571 1.00 81.94 87 LYS A CA 1
ATOM 676 C C . LYS A 1 87 ? -17.644 -0.504 15.565 1.00 81.94 87 LYS A C 1
ATOM 678 O O . LYS A 1 87 ? -17.839 -1.684 15.849 1.00 81.94 87 LYS A O 1
ATOM 683 N N . ASN A 1 88 ? -17.090 -0.104 14.421 1.00 89.44 88 ASN A N 1
ATOM 684 C CA . ASN A 1 88 ? -16.736 -0.998 13.329 1.00 89.44 88 ASN A CA 1
ATOM 685 C C . ASN A 1 88 ? -15.214 -1.038 13.148 1.00 89.44 88 ASN A C 1
ATOM 687 O O . ASN A 1 88 ? -14.539 -0.004 13.179 1.00 89.44 88 ASN A O 1
ATOM 691 N N . VAL A 1 89 ? -14.682 -2.239 12.934 1.00 93.25 89 VAL A N 1
ATOM 692 C CA . VAL A 1 89 ? -13.265 -2.493 12.652 1.00 93.25 89 VAL A CA 1
ATOM 693 C C . VAL A 1 89 ? -13.118 -3.323 11.380 1.00 93.25 89 VAL A C 1
ATOM 695 O O . VAL A 1 89 ? -14.025 -4.059 10.992 1.00 93.25 89 VAL A O 1
ATOM 698 N N . TYR A 1 90 ? -11.963 -3.205 10.730 1.00 95.56 90 TYR A N 1
ATOM 699 C CA . TYR A 1 90 ? -11.707 -3.772 9.408 1.00 95.56 90 TYR A CA 1
ATOM 700 C C . TYR A 1 90 ? -10.632 -4.849 9.496 1.00 95.56 90 TYR A C 1
ATOM 702 O O . TYR A 1 90 ? -9.493 -4.577 9.876 1.00 95.56 90 TYR A O 1
ATOM 710 N N . VAL A 1 91 ? -10.983 -6.084 9.152 1.00 95.62 91 VAL A N 1
ATOM 711 C CA . VAL A 1 91 ? -10.113 -7.253 9.325 1.00 95.62 91 VAL A CA 1
ATOM 712 C C . VAL A 1 91 ? -9.612 -7.758 7.982 1.00 95.62 91 VAL A C 1
ATOM 714 O O . VAL A 1 91 ? -10.392 -8.073 7.077 1.00 95.62 91 VAL A O 1
ATOM 717 N N . CYS A 1 92 ? -8.295 -7.890 7.850 1.00 95.06 92 CYS A N 1
ATOM 718 C CA . CYS A 1 92 ? -7.706 -8.475 6.653 1.00 95.06 92 CYS A CA 1
ATOM 719 C C . CYS A 1 92 ? -8.061 -9.966 6.548 1.00 95.06 92 CYS A C 1
ATOM 721 O O . CYS A 1 92 ? -7.764 -10.748 7.447 1.00 95.06 92 CYS A O 1
ATOM 723 N N . ARG A 1 93 ? -8.619 -10.392 5.410 1.00 92.44 93 ARG A N 1
ATOM 724 C CA . ARG A 1 93 ? -9.023 -11.793 5.173 1.00 92.44 93 ARG A CA 1
ATOM 725 C C . ARG A 1 93 ? -7.855 -12.783 5.155 1.00 92.44 93 ARG A C 1
ATOM 727 O O . ARG A 1 93 ? -8.072 -13.972 5.351 1.00 92.44 93 ARG A O 1
ATOM 734 N N . THR A 1 94 ? -6.639 -12.301 4.901 1.00 91.56 94 THR A N 1
ATOM 735 C CA . THR A 1 94 ? -5.457 -13.152 4.725 1.00 91.56 94 THR A CA 1
ATOM 736 C C . THR A 1 94 ? -4.639 -13.266 6.009 1.00 91.56 94 THR A C 1
ATOM 738 O O . THR A 1 94 ? -4.390 -14.369 6.478 1.00 91.56 94 THR A O 1
ATOM 741 N N . CYS A 1 95 ? -4.223 -12.139 6.597 1.00 93.25 95 CYS A N 1
ATOM 742 C CA . CYS A 1 95 ? -3.394 -12.140 7.808 1.00 93.25 95 CYS A CA 1
ATOM 743 C C . CYS A 1 95 ? -4.185 -11.969 9.111 1.00 93.25 95 CYS A C 1
ATOM 745 O O . CYS A 1 95 ? -3.580 -12.012 10.179 1.00 93.25 95 CYS A O 1
ATOM 747 N N . GLN A 1 96 ? -5.502 -11.743 9.030 1.00 92.88 96 GLN A N 1
ATOM 748 C CA . GLN A 1 96 ? -6.409 -11.555 10.172 1.00 92.88 96 GLN A CA 1
ATOM 749 C C . GLN A 1 96 ? -6.049 -10.385 11.105 1.00 92.88 96 GLN A C 1
ATOM 751 O O . GLN A 1 96 ? -6.580 -10.279 12.206 1.00 92.88 96 GLN A O 1
ATOM 756 N N . GLN A 1 97 ? -5.184 -9.466 10.661 1.00 94.62 97 GLN A N 1
ATOM 757 C CA . GLN A 1 97 ? -4.887 -8.236 11.397 1.00 94.62 97 GLN A CA 1
ATOM 758 C C . GLN A 1 97 ? -6.051 -7.243 11.316 1.00 94.62 97 GLN A C 1
ATOM 760 O O . GLN A 1 97 ? -6.755 -7.182 10.302 1.00 94.62 97 GLN A O 1
ATOM 765 N N . VAL A 1 98 ? -6.220 -6.459 12.384 1.00 95.19 98 VAL A N 1
ATOM 766 C CA . VAL A 1 98 ? -7.347 -5.538 12.583 1.00 95.19 98 VAL A CA 1
ATOM 767 C C . VAL A 1 98 ? -6.908 -4.092 12.360 1.00 95.19 98 VAL A C 1
ATOM 769 O O . VAL A 1 98 ? -5.881 -3.649 12.878 1.00 95.19 98 VAL A O 1
ATOM 772 N N . PHE A 1 99 ? -7.704 -3.343 11.605 1.00 95.44 99 PHE A N 1
ATOM 773 C CA . PHE A 1 99 ? -7.449 -1.963 11.211 1.00 95.44 99 PHE A CA 1
ATOM 774 C C . PHE A 1 99 ? -8.638 -1.064 11.567 1.00 95.44 99 PHE A C 1
ATOM 776 O O . PHE A 1 99 ? -9.792 -1.487 11.534 1.00 95.44 99 PHE A O 1
ATOM 783 N N . CYS A 1 100 ? -8.361 0.195 11.911 1.00 94.62 100 CYS A N 1
ATOM 784 C CA . CYS A 1 100 ? -9.398 1.219 12.042 1.00 94.62 100 CYS A CA 1
ATOM 785 C C . CYS A 1 100 ? -9.837 1.734 10.663 1.00 94.62 100 CYS A C 1
ATOM 787 O O . CYS A 1 100 ? -9.107 1.572 9.686 1.00 94.62 100 CYS A O 1
ATOM 789 N N . PHE A 1 101 ? -10.974 2.431 10.604 1.00 93.12 101 PHE A N 1
ATOM 790 C CA . PHE A 1 101 ? -11.517 3.021 9.373 1.00 93.12 101 PHE A CA 1
ATOM 791 C C . PHE A 1 101 ? -10.505 3.864 8.581 1.00 93.12 101 PHE A C 1
ATOM 793 O O . PHE A 1 101 ? -10.335 3.692 7.379 1.00 93.12 101 PHE A O 1
ATOM 800 N N . ASN A 1 102 ? -9.760 4.736 9.266 1.00 94.69 102 ASN A N 1
ATOM 801 C CA . ASN A 1 102 ? -8.768 5.588 8.604 1.00 94.69 102 ASN A CA 1
ATOM 802 C C . ASN A 1 102 ? -7.613 4.773 8.008 1.00 94.69 102 ASN A C 1
ATOM 804 O O . ASN A 1 102 ? -7.107 5.106 6.939 1.00 94.69 102 ASN A O 1
ATOM 808 N N . CYS A 1 103 ? -7.187 3.710 8.697 1.00 96.12 103 CYS A N 1
ATOM 809 C CA . CYS A 1 103 ? -6.182 2.807 8.153 1.00 96.12 103 CYS A CA 1
ATOM 810 C C . CYS A 1 103 ? -6.742 2.009 6.979 1.00 96.12 103 CYS A C 1
ATOM 812 O O . CYS A 1 103 ? -6.025 1.846 6.003 1.00 96.12 103 CYS A O 1
ATOM 814 N N . ASP A 1 104 ? -7.991 1.552 7.038 1.00 95.38 104 ASP A N 1
ATOM 815 C CA . ASP A 1 104 ? -8.626 0.849 5.924 1.00 95.38 104 ASP A CA 1
ATOM 816 C C . ASP A 1 104 ? -8.603 1.692 4.640 1.00 95.38 104 ASP A C 1
ATOM 818 O O . ASP A 1 104 ? -8.022 1.263 3.640 1.00 95.38 104 ASP A O 1
ATOM 822 N N . ILE A 1 105 ? -9.094 2.935 4.697 1.00 94.44 105 ILE A N 1
ATOM 823 C CA . ILE A 1 105 ? -9.062 3.865 3.556 1.00 94.44 105 ILE A CA 1
ATOM 824 C C . ILE A 1 105 ? -7.628 4.105 3.083 1.00 94.44 105 ILE A C 1
ATOM 826 O O . ILE A 1 105 ? -7.320 3.959 1.901 1.00 94.44 105 ILE A O 1
ATOM 830 N N . PHE A 1 106 ? -6.718 4.445 4.001 1.00 95.00 106 PHE A N 1
ATOM 831 C CA . PHE A 1 106 ? -5.335 4.757 3.644 1.00 95.00 106 PHE A CA 1
ATOM 832 C C . PHE A 1 106 ? -4.634 3.581 2.948 1.00 95.00 106 PHE A C 1
ATOM 834 O O . PHE A 1 106 ? -3.879 3.767 1.985 1.00 95.00 106 PHE A O 1
ATOM 841 N N . LEU A 1 107 ? -4.902 2.358 3.410 1.00 94.00 107 LEU A N 1
ATOM 842 C CA . LEU A 1 107 ? -4.336 1.149 2.830 1.00 94.00 107 LEU A CA 1
ATOM 843 C C . LEU A 1 107 ? -4.930 0.825 1.457 1.00 94.00 107 LEU A C 1
ATOM 845 O O . LEU A 1 107 ? -4.181 0.358 0.600 1.00 94.00 107 LEU A O 1
ATOM 849 N N . HIS A 1 108 ? -6.211 1.102 1.217 1.00 92.38 108 HIS A N 1
ATOM 850 C CA . HIS A 1 108 ? -6.856 0.837 -0.073 1.00 92.38 108 HIS A CA 1
ATOM 851 C C . HIS A 1 108 ? -6.604 1.927 -1.125 1.00 92.38 108 HIS A C 1
ATOM 853 O O . HIS A 1 108 ? -6.408 1.585 -2.287 1.00 92.38 108 HIS A O 1
ATOM 859 N N . GLU A 1 109 ? -6.549 3.207 -0.744 1.00 90.19 109 GLU A N 1
ATOM 860 C CA . GLU A 1 109 ? -6.435 4.325 -1.698 1.00 90.19 109 GLU A CA 1
ATOM 861 C C . GLU A 1 109 ? -5.000 4.814 -1.920 1.00 90.19 109 GLU A C 1
ATOM 863 O O . GLU A 1 109 ? -4.665 5.317 -2.992 1.00 90.19 109 GLU A O 1
ATOM 868 N N . THR A 1 110 ? -4.134 4.704 -0.908 1.00 89.50 110 THR A N 1
ATOM 869 C CA . THR A 1 110 ? -2.774 5.265 -0.975 1.00 89.50 110 THR A CA 1
ATOM 870 C C . THR A 1 110 ? -1.725 4.163 -1.061 1.00 89.50 110 THR A C 1
ATOM 872 O O . THR A 1 110 ? -0.948 4.094 -2.024 1.00 89.50 110 THR A O 1
ATOM 875 N N . VAL A 1 111 ? -1.696 3.272 -0.069 1.00 90.44 111 VAL A N 1
ATOM 876 C CA . VAL A 1 111 ? -0.622 2.274 0.065 1.00 90.44 111 VAL A CA 1
ATOM 877 C C . VAL A 1 111 ? -0.814 1.095 -0.892 1.00 90.44 111 VAL A C 1
ATOM 879 O O . VAL A 1 111 ? 0.166 0.606 -1.452 1.00 90.44 111 VAL A O 1
ATOM 882 N N . HIS A 1 112 ? -2.057 0.673 -1.123 1.00 88.38 112 HIS A N 1
ATOM 883 C CA . HIS A 1 112 ? -2.436 -0.495 -1.928 1.00 88.38 112 HIS A CA 1
ATOM 884 C C . HIS A 1 112 ? -1.757 -1.804 -1.488 1.00 88.38 112 HIS A C 1
ATOM 886 O O . HIS A 1 112 ? -1.492 -2.686 -2.302 1.00 88.38 112 HIS A O 1
ATOM 892 N N . SER A 1 113 ? -1.431 -1.944 -0.202 1.00 89.44 113 SER A N 1
ATOM 893 C CA . SER A 1 113 ? -0.909 -3.194 0.359 1.00 89.44 113 SER A CA 1
ATOM 894 C C . SER A 1 113 ? -1.229 -3.294 1.848 1.00 89.44 113 SER A C 1
ATOM 896 O O . SER A 1 113 ? -1.274 -2.288 2.548 1.00 89.44 113 SER A O 1
ATOM 898 N N . CYS A 1 114 ? -1.473 -4.511 2.343 1.00 93.44 114 CYS A N 1
ATOM 899 C CA . CYS A 1 114 ? -1.720 -4.741 3.765 1.00 93.44 114 CYS A CA 1
ATOM 900 C C . CYS A 1 114 ? -0.382 -4.910 4.511 1.00 93.44 114 CYS A C 1
ATOM 902 O O . CYS A 1 114 ? 0.352 -5.856 4.206 1.00 93.44 114 CYS A O 1
ATOM 904 N N . PRO A 1 115 ? -0.077 -4.087 5.534 1.00 93.88 115 PRO A N 1
ATOM 905 C CA . PRO A 1 115 ? 1.184 -4.174 6.269 1.00 93.88 115 PRO A CA 1
ATOM 906 C C . PRO A 1 115 ? 1.329 -5.502 7.022 1.00 93.88 115 PRO A C 1
ATOM 908 O O . PRO A 1 115 ? 2.435 -6.015 7.132 1.00 93.88 115 PRO A O 1
ATOM 911 N N . GLY A 1 116 ? 0.223 -6.104 7.476 1.00 93.38 116 GLY A N 1
ATOM 912 C CA . GLY A 1 116 ? 0.246 -7.411 8.139 1.00 93.38 116 GLY A CA 1
ATOM 913 C C . GLY A 1 116 ? 0.561 -8.578 7.196 1.00 93.38 116 GLY A C 1
ATOM 914 O O . GLY A 1 116 ? 1.155 -9.565 7.613 1.00 93.38 116 GLY A O 1
ATOM 915 N N . CYS A 1 117 ? 0.181 -8.482 5.917 1.00 92.00 117 CYS A N 1
ATOM 916 C CA . CYS A 1 117 ? 0.574 -9.478 4.913 1.00 92.00 117 CYS A CA 1
ATOM 917 C C . CYS A 1 117 ? 2.022 -9.267 4.460 1.00 92.00 117 CYS A C 1
ATOM 919 O O . CYS A 1 117 ? 2.743 -10.234 4.235 1.00 92.00 117 CYS A O 1
ATOM 921 N N . ALA A 1 118 ? 2.452 -8.008 4.342 1.00 89.38 118 ALA A N 1
ATOM 922 C CA . ALA A 1 118 ? 3.811 -7.661 3.937 1.00 89.38 118 ALA A CA 1
ATOM 923 C C . ALA A 1 118 ? 4.861 -8.019 5.002 1.00 89.38 118 ALA A C 1
ATOM 925 O O . ALA A 1 118 ? 5.984 -8.376 4.656 1.00 89.38 118 ALA A O 1
ATOM 926 N N . SER A 1 119 ? 4.503 -7.951 6.288 1.00 88.25 119 SER A N 1
ATOM 927 C CA . SER A 1 119 ? 5.406 -8.286 7.393 1.00 88.25 119 SER A CA 1
ATOM 928 C C . SER A 1 119 ? 5.621 -9.790 7.584 1.00 88.25 119 SER A C 1
ATOM 930 O O . SER A 1 119 ? 6.592 -10.177 8.233 1.00 88.25 119 SER A O 1
ATOM 932 N N . ASN A 1 120 ? 4.769 -10.649 7.008 1.00 80.44 120 ASN A N 1
ATOM 933 C CA . ASN A 1 120 ? 4.896 -12.098 7.126 1.00 80.44 120 ASN A CA 1
ATOM 934 C C . ASN A 1 120 ? 5.215 -12.771 5.771 1.00 80.44 120 ASN A C 1
ATOM 936 O O . ASN A 1 120 ? 4.319 -12.936 4.937 1.00 80.44 120 ASN A O 1
ATOM 940 N N . PRO A 1 121 ? 6.460 -13.244 5.559 1.00 65.25 121 PRO A N 1
ATOM 941 C CA . PRO A 1 121 ? 6.886 -13.831 4.288 1.00 65.25 121 PRO A CA 1
ATOM 942 C C . PRO A 1 121 ? 6.182 -15.150 3.935 1.00 65.25 121 PRO A C 1
ATOM 944 O O . PRO A 1 121 ? 6.200 -15.553 2.776 1.00 65.25 121 PRO A O 1
ATOM 947 N N . THR A 1 122 ? 5.539 -15.820 4.898 1.00 66.25 122 THR A N 1
ATOM 948 C CA . THR A 1 122 ? 4.729 -17.022 4.613 1.00 66.25 122 THR A CA 1
ATOM 949 C C . THR A 1 122 ? 3.368 -16.689 3.999 1.00 66.25 122 THR A C 1
ATOM 951 O O . THR A 1 122 ? 2.791 -17.512 3.294 1.00 66.25 122 THR A O 1
ATOM 954 N N . ILE A 1 123 ? 2.872 -15.469 4.219 1.00 67.00 123 ILE A N 1
ATOM 955 C CA . ILE A 1 123 ? 1.567 -14.998 3.740 1.00 67.00 123 ILE A CA 1
ATOM 956 C C . ILE A 1 123 ? 1.711 -14.225 2.419 1.00 67.00 123 ILE A C 1
ATOM 958 O O . ILE A 1 123 ? 0.833 -14.302 1.559 1.00 67.00 123 ILE A O 1
ATOM 962 N N . SER A 1 124 ? 2.836 -13.534 2.212 1.00 55.81 124 SER A N 1
ATOM 963 C CA . SER A 1 124 ? 3.092 -12.703 1.025 1.00 55.81 124 SER A CA 1
ATOM 964 C C . SER A 1 124 ? 3.129 -13.469 -0.307 1.00 55.81 124 SER A C 1
ATOM 966 O O . SER A 1 124 ? 2.953 -12.863 -1.362 1.00 55.81 124 SER A O 1
ATOM 968 N N . GLN A 1 125 ? 3.312 -14.795 -0.282 1.00 48.34 125 GLN A N 1
ATOM 969 C CA . GLN A 1 125 ? 3.279 -15.635 -1.487 1.00 48.34 125 GLN A CA 1
ATOM 970 C C . GLN A 1 125 ? 1.853 -15.989 -1.951 1.00 48.34 125 GLN A C 1
ATOM 972 O O . GLN A 1 125 ? 1.668 -16.330 -3.115 1.00 48.34 125 GLN A O 1
ATOM 977 N N . TYR A 1 126 ? 0.841 -15.855 -1.084 1.00 50.09 126 TYR A N 1
ATOM 978 C CA . TYR A 1 126 ? -0.556 -16.216 -1.379 1.00 50.09 126 TYR A CA 1
ATOM 979 C C . TYR A 1 126 ? -1.436 -15.033 -1.805 1.00 50.09 126 TYR A C 1
ATOM 981 O O . TYR A 1 126 ? -2.585 -15.225 -2.194 1.00 50.09 126 TYR A O 1
ATOM 989 N N . SER A 1 127 ? -0.932 -13.797 -1.750 1.00 49.88 127 SER A N 1
ATOM 990 C CA . SER A 1 127 ? -1.696 -12.611 -2.163 1.00 49.88 127 SER A CA 1
ATOM 991 C C . SER A 1 127 ? -1.757 -12.393 -3.681 1.00 49.88 127 SER A C 1
ATOM 993 O O . SER A 1 127 ? -2.483 -11.504 -4.114 1.00 49.88 127 SER A O 1
ATOM 995 N N . ASN A 1 128 ? -1.037 -13.198 -4.475 1.00 44.41 128 ASN A N 1
ATOM 996 C CA . ASN A 1 128 ? -0.944 -13.081 -5.939 1.00 44.41 128 ASN A CA 1
ATOM 997 C C . ASN A 1 128 ? -1.598 -14.253 -6.703 1.00 44.41 128 ASN A C 1
ATOM 999 O O . ASN A 1 128 ? -1.230 -14.524 -7.846 1.00 44.41 128 ASN A O 1
ATOM 1003 N N . THR A 1 129 ? -2.548 -14.965 -6.094 1.00 39.53 129 THR A N 1
ATOM 1004 C CA . THR A 1 129 ? -3.419 -15.940 -6.781 1.00 39.53 129 THR A CA 1
ATOM 1005 C C . THR A 1 129 ? -4.881 -15.593 -6.516 1.00 39.53 129 THR A C 1
ATOM 1007 O O . THR A 1 129 ? -5.675 -15.721 -7.468 1.00 39.53 129 THR A O 1
#

Sequence (129 aa):
MDDLGHLDDLPPLNTRGYYCPQCTAKYCDLPAECRVCGLMLVTAPHLARSYRHLFPLKHFNEILAEEISAKECYGCQKTFTATAADKNVYVCRTCQQVFCFNCDIFLHETVHSCPGCASNPTISQYSNT

Organism: Chionoecetes opilio (NCBI:txid41210)

Radius of gyration: 25.03 Å; chains: 1; bounding box: 59×56×58 Å

Foldseek 3Di:
DDDPDDDPPDDPPPPDFDADPPPRDTHRDDQDQDPPPRDGDHDPVRVVVVVLVVQAQDFFDKDFPVVDPDQAAPPPRHGQDPDPQRRIWTARPQQRGIHHPVVRCCCRPPVRDDVSQVVDPVRVVVSPD